Protein AF-A0A0H2UFQ6-F1 (afdb_monomer_lite)

Radius of gyration: 33.72 Å; chains: 1; bounding box: 81×81×85 Å

Structure (mmCIF, N/CA/C/O backbone):
data_AF-A0A0H2UFQ6-F1
#
_entry.id   AF-A0A0H2UFQ6-F1
#
loop_
_atom_site.group_PDB
_atom_site.id
_atom_site.type_symbol
_atom_site.label_atom_id
_atom_site.label_alt_id
_atom_site.label_comp_id
_atom_site.label_asym_id
_atom_site.label_entity_id
_atom_site.label_seq_id
_atom_site.pdbx_PDB_ins_code
_atom_site.Cartn_x
_atom_site.Cartn_y
_atom_site.Cartn_z
_atom_site.occupancy
_atom_site.B_iso_or_equiv
_atom_site.auth_seq_id
_atom_site.auth_comp_id
_atom_site.auth_asym_id
_atom_site.auth_atom_id
_atom_site.pdbx_PDB_model_num
ATOM 1 N N . MET A 1 1 ? 15.031 36.857 56.430 1.00 41.53 1 MET A N 1
ATOM 2 C CA . MET A 1 1 ? 13.621 36.968 56.856 1.00 41.53 1 MET A CA 1
ATOM 3 C C . MET A 1 1 ? 12.759 36.279 55.811 1.00 41.53 1 MET A C 1
ATOM 5 O O . MET A 1 1 ? 12.865 36.669 54.662 1.00 41.53 1 MET A O 1
ATOM 9 N N . SER A 1 2 ? 11.940 35.305 56.241 1.00 45.59 2 SER A N 1
ATOM 10 C CA . SER A 1 2 ? 10.745 34.762 55.556 1.00 45.59 2 SER A CA 1
ATOM 11 C C . SER A 1 2 ? 10.954 33.984 54.239 1.00 45.59 2 SER A C 1
ATOM 13 O O . SER A 1 2 ? 11.659 34.443 53.360 1.00 45.59 2 SER A O 1
ATOM 15 N N . SER A 1 3 ? 10.343 32.836 53.948 1.00 47.78 3 SER A N 1
ATOM 16 C CA . SER A 1 3 ? 9.594 31.828 54.705 1.00 47.78 3 SER A CA 1
ATOM 17 C C . SER A 1 3 ? 9.452 30.607 53.778 1.00 47.78 3 SER A C 1
ATOM 19 O O . SER A 1 3 ? 9.280 30.749 52.569 1.00 47.78 3 SER A O 1
ATOM 21 N N . ARG A 1 4 ? 9.549 29.405 54.354 1.00 48.16 4 ARG A N 1
ATOM 22 C CA . ARG A 1 4 ? 9.279 28.105 53.720 1.00 48.16 4 ARG A CA 1
ATOM 23 C C . ARG A 1 4 ? 7.785 27.975 53.413 1.00 48.16 4 ARG A C 1
ATOM 25 O O . ARG A 1 4 ? 6.975 28.173 54.313 1.00 48.16 4 ARG A O 1
ATOM 32 N N . ALA A 1 5 ? 7.431 27.484 52.228 1.00 51.81 5 ALA A N 1
ATOM 33 C CA . ALA A 1 5 ? 6.116 26.892 51.984 1.00 51.81 5 ALA A CA 1
ATOM 34 C C . ALA A 1 5 ? 6.284 25.383 51.765 1.00 51.81 5 ALA A C 1
ATOM 36 O O . ALA A 1 5 ? 6.818 24.927 50.758 1.00 51.81 5 ALA A O 1
ATOM 37 N N . SER A 1 6 ? 5.879 24.622 52.777 1.00 46.28 6 SER A N 1
ATOM 38 C CA . SER A 1 6 ? 5.757 23.168 52.767 1.00 46.28 6 SER A CA 1
ATOM 39 C C . SER A 1 6 ? 4.281 22.861 52.541 1.00 46.28 6 SER A C 1
ATOM 41 O O . SER A 1 6 ? 3.451 23.372 53.289 1.00 46.28 6 SER A O 1
ATOM 43 N N . PHE A 1 7 ? 3.940 22.049 51.542 1.00 43.84 7 PHE A N 1
ATOM 44 C CA . PHE A 1 7 ? 2.595 21.489 51.422 1.00 43.84 7 PHE A CA 1
ATOM 45 C C . PHE A 1 7 ? 2.701 19.980 51.249 1.00 43.84 7 PHE A C 1
ATOM 47 O O . PHE A 1 7 ? 3.356 19.465 50.343 1.00 43.84 7 PHE A O 1
ATOM 54 N N . ARG A 1 8 ? 2.098 19.277 52.202 1.00 47.09 8 ARG A N 1
ATOM 55 C CA . ARG A 1 8 ? 2.070 17.827 52.335 1.00 47.09 8 ARG A CA 1
ATOM 56 C C . ARG A 1 8 ? 0.608 17.384 52.308 1.00 47.09 8 ARG A C 1
ATOM 58 O O . ARG A 1 8 ? -0.228 18.034 52.920 1.00 47.09 8 ARG A O 1
ATOM 65 N N . LEU A 1 9 ? 0.426 16.190 51.742 1.00 42.59 9 LEU A N 1
ATOM 66 C CA . LEU A 1 9 ? -0.640 15.201 51.962 1.00 42.59 9 LEU A CA 1
ATOM 67 C C . LEU A 1 9 ? -1.924 15.316 51.132 1.00 42.59 9 LEU A C 1
ATOM 69 O O . LEU A 1 9 ? -2.591 16.339 51.093 1.00 42.59 9 LEU A O 1
ATOM 73 N N . GLY A 1 10 ? -2.289 14.170 50.539 1.00 36.38 10 GLY A N 1
ATOM 74 C CA . GLY A 1 10 ? -3.595 13.956 49.921 1.00 36.38 10 GLY A CA 1
ATOM 75 C C . GLY A 1 10 ? -3.711 12.738 48.993 1.00 36.38 10 GLY A C 1
ATOM 76 O O . GLY A 1 10 ? -4.176 12.882 47.873 1.00 36.38 10 GLY A O 1
ATOM 77 N N . ARG A 1 11 ? -3.306 11.533 49.420 1.00 51.25 11 ARG A N 1
ATOM 78 C CA . ARG A 1 11 ? -3.930 10.270 48.953 1.00 51.25 11 ARG A CA 1
ATOM 79 C C . ARG A 1 11 ? -4.801 9.795 50.120 1.00 51.25 11 ARG A C 1
ATOM 81 O O . ARG A 1 11 ? -4.293 9.869 51.240 1.00 51.25 11 ARG A O 1
ATOM 88 N N . PRO A 1 12 ? -6.052 9.327 49.927 1.00 51.06 12 PRO A N 1
ATOM 89 C CA . PRO A 1 12 ? -6.265 7.976 49.379 1.00 51.06 12 PRO A CA 1
ATOM 90 C C . PRO A 1 12 ? -7.616 7.759 48.652 1.00 51.06 12 PRO A C 1
ATOM 92 O O . PRO A 1 12 ? -8.530 8.560 48.781 1.00 51.06 12 PRO A O 1
ATOM 95 N N . ALA A 1 13 ? -7.769 6.628 47.949 1.00 49.91 13 ALA A N 1
ATOM 96 C CA . ALA A 1 13 ? -8.927 5.724 48.093 1.00 49.91 13 ALA A CA 1
ATOM 97 C C . ALA A 1 13 ? -8.868 4.575 47.070 1.00 49.91 13 ALA A C 1
ATOM 99 O O . ALA A 1 13 ? -9.213 4.728 45.902 1.00 49.91 13 ALA A O 1
ATOM 100 N N . LEU A 1 14 ? -8.475 3.393 47.552 1.00 45.34 14 LEU A N 1
ATOM 101 C CA . LEU A 1 14 ? -8.874 2.111 46.977 1.00 45.34 14 LEU A CA 1
ATOM 102 C C . LEU A 1 14 ? -10.371 1.872 47.245 1.00 45.34 14 LEU A C 1
ATOM 104 O O . LEU A 1 14 ? -10.787 1.912 48.401 1.00 45.34 14 LEU A O 1
ATOM 108 N N . ARG A 1 15 ? -11.143 1.502 46.219 1.00 52.62 15 ARG A N 1
ATOM 109 C CA . ARG A 1 15 ? -12.375 0.685 46.319 1.00 52.62 15 ARG A CA 1
ATOM 110 C C . ARG A 1 15 ? -12.420 -0.181 45.051 1.00 52.62 15 ARG A C 1
ATOM 112 O O . ARG A 1 15 ? -12.614 0.345 43.967 1.00 52.62 15 ARG A O 1
ATOM 119 N N . ARG A 1 16 ? -11.954 -1.433 45.058 1.00 47.53 16 ARG A N 1
ATOM 120 C CA . ARG A 1 16 ? -12.628 -2.659 45.533 1.00 47.53 16 ARG A CA 1
ATOM 121 C C . ARG A 1 16 ? -14.097 -2.728 45.082 1.00 47.53 16 ARG A C 1
ATOM 123 O O . ARG A 1 16 ? -15.000 -2.484 45.869 1.00 47.53 16 ARG A O 1
ATOM 130 N N . TRP A 1 17 ? -14.305 -3.073 43.811 1.00 36.47 17 TRP A N 1
ATOM 131 C CA . TRP A 1 17 ? -15.562 -3.634 43.312 1.00 36.47 17 TRP A CA 1
ATOM 132 C C . TRP A 1 17 ? -15.476 -5.159 43.437 1.00 36.47 17 TRP A C 1
ATOM 134 O O . TRP A 1 17 ? -14.897 -5.833 42.590 1.00 36.47 17 TRP A O 1
ATOM 144 N N . GLN A 1 18 ? -15.995 -5.694 44.541 1.00 44.09 18 GLN A N 1
ATOM 145 C CA . GLN A 1 18 ? -16.313 -7.112 44.686 1.00 44.09 18 GLN A CA 1
ATOM 146 C C . GLN A 1 18 ? -17.829 -7.245 44.840 1.00 44.09 18 GLN A C 1
ATOM 148 O O . GLN A 1 18 ? -18.408 -6.675 45.755 1.00 44.09 18 GLN A O 1
ATOM 153 N N . GLN A 1 19 ? -18.407 -8.005 43.908 1.00 42.78 19 GLN A N 1
ATOM 154 C CA . GLN A 1 19 ? -19.409 -9.051 44.122 1.00 42.78 19 GLN A CA 1
ATOM 155 C C . GLN A 1 19 ? -20.631 -8.720 44.992 1.00 42.78 19 GLN A C 1
ATOM 157 O O . GLN A 1 19 ? -20.564 -8.741 46.214 1.00 42.78 19 GLN A O 1
ATOM 162 N N . ALA A 1 20 ? -21.790 -8.627 44.341 1.00 39.34 20 ALA A N 1
ATOM 163 C CA . ALA A 1 20 ? -23.047 -9.126 44.889 1.00 39.34 20 ALA A C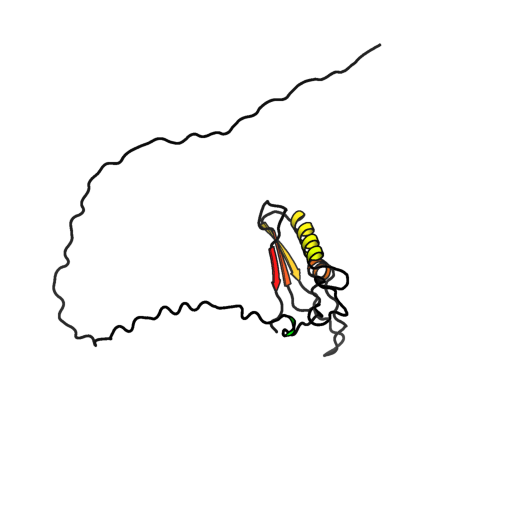A 1
ATOM 164 C C . ALA A 1 20 ? -24.028 -9.363 43.735 1.00 39.34 20 ALA A C 1
ATOM 166 O O . ALA A 1 20 ? -24.367 -8.421 43.027 1.00 39.34 20 ALA A O 1
ATOM 167 N N . ASN A 1 21 ? -24.403 -10.625 43.507 1.00 43.28 21 ASN A N 1
ATOM 168 C CA . ASN A 1 21 ? -25.780 -11.067 43.250 1.00 43.28 21 ASN A CA 1
ATOM 169 C C . ASN A 1 21 ? -25.784 -12.586 43.032 1.00 43.28 21 ASN A C 1
ATOM 171 O O . ASN A 1 21 ? -25.785 -13.091 41.913 1.00 43.28 21 ASN A O 1
ATOM 175 N N . ALA A 1 22 ? -25.775 -13.303 44.153 1.00 39.47 22 ALA A N 1
ATOM 176 C CA . ALA A 1 22 ? -26.203 -14.687 44.261 1.00 39.47 22 ALA A CA 1
ATOM 177 C C . ALA A 1 22 ? -27.311 -14.718 45.319 1.00 39.47 22 ALA A C 1
ATOM 179 O O . ALA A 1 22 ? -27.036 -14.377 46.466 1.00 39.47 22 ALA A O 1
ATOM 180 N N . ALA A 1 23 ? -28.536 -15.057 44.912 1.00 38.62 23 ALA A N 1
ATOM 181 C CA . ALA A 1 23 ? -29.613 -15.623 45.736 1.00 38.62 23 ALA A CA 1
ATOM 182 C C . ALA A 1 23 ? -30.913 -15.662 44.902 1.00 38.62 23 ALA A C 1
ATOM 184 O O . ALA A 1 23 ? -31.414 -14.626 44.483 1.00 38.62 23 ALA A O 1
ATOM 185 N N . THR A 1 24 ? -31.331 -16.847 44.452 1.00 46.22 24 THR A N 1
ATOM 186 C CA . THR A 1 24 ? -32.451 -17.636 45.015 1.00 46.22 24 THR A CA 1
ATOM 187 C C . THR A 1 24 ? -33.812 -17.188 44.474 1.00 46.22 24 THR A C 1
ATOM 189 O O . THR A 1 24 ? -34.299 -16.119 44.817 1.00 46.22 24 THR A O 1
ATOM 192 N N . ASN A 1 25 ? -34.474 -18.031 43.676 1.00 45.84 25 ASN A N 1
ATOM 193 C CA . ASN A 1 25 ? -35.699 -18.685 44.142 1.00 45.84 25 ASN A CA 1
ATOM 194 C C . ASN A 1 25 ? -36.286 -19.680 43.134 1.00 45.84 25 ASN A C 1
ATOM 196 O O . ASN A 1 25 ? -36.256 -19.522 41.919 1.00 45.84 25 ASN A O 1
ATOM 200 N N . SER A 1 26 ? -36.785 -20.736 43.756 1.00 48.03 26 SER A N 1
ATOM 201 C CA . SER A 1 26 ? -37.419 -21.958 43.295 1.00 48.03 26 SER A CA 1
ATOM 202 C C . SER A 1 26 ? -38.734 -21.783 42.523 1.00 48.03 26 SER A C 1
ATOM 204 O O . SER A 1 26 ? -39.486 -20.837 42.734 1.00 48.03 26 SER A O 1
ATOM 206 N N . LEU A 1 27 ? -39.003 -22.806 41.705 1.00 48.31 27 LEU A N 1
ATOM 207 C CA . LEU A 1 27 ? -40.205 -23.135 40.924 1.00 48.31 27 LEU A CA 1
ATOM 208 C C . LEU A 1 27 ? -41.547 -22.993 41.671 1.00 48.31 27 LEU A C 1
ATOM 210 O O . LEU A 1 27 ? -41.604 -23.151 42.892 1.00 48.31 27 LEU A O 1
ATOM 214 N N . PRO A 1 28 ? -42.655 -22.957 40.905 1.00 56.34 28 PRO A N 1
ATOM 215 C CA . PRO A 1 28 ? -43.643 -24.017 41.094 1.00 56.34 28 PRO A CA 1
ATOM 216 C C . PRO A 1 28 ? -44.083 -24.722 39.800 1.00 56.34 28 PRO A C 1
ATOM 218 O O . PRO A 1 28 ? -43.889 -24.280 38.672 1.00 56.34 28 PRO A O 1
ATOM 221 N N . VAL A 1 29 ? -44.659 -25.893 40.043 1.00 53.00 29 VAL A N 1
ATOM 222 C CA . VAL A 1 29 ? -45.056 -26.971 39.140 1.00 53.00 29 VAL A CA 1
ATOM 223 C C . VAL A 1 29 ? -46.503 -26.799 38.639 1.00 53.00 29 VAL A C 1
ATOM 225 O O . VAL A 1 29 ? -47.346 -26.277 39.359 1.00 53.00 29 VAL A O 1
ATOM 228 N N . ARG A 1 30 ? -46.776 -27.419 37.475 1.00 42.53 30 ARG A N 1
ATOM 229 C CA . ARG A 1 30 ? -48.063 -27.906 36.909 1.00 42.53 30 ARG A CA 1
ATOM 230 C C . ARG A 1 30 ? -48.928 -26.955 36.065 1.00 42.53 30 ARG A C 1
ATOM 232 O O . ARG A 1 30 ? -49.642 -26.103 36.566 1.00 42.53 30 ARG A O 1
ATOM 239 N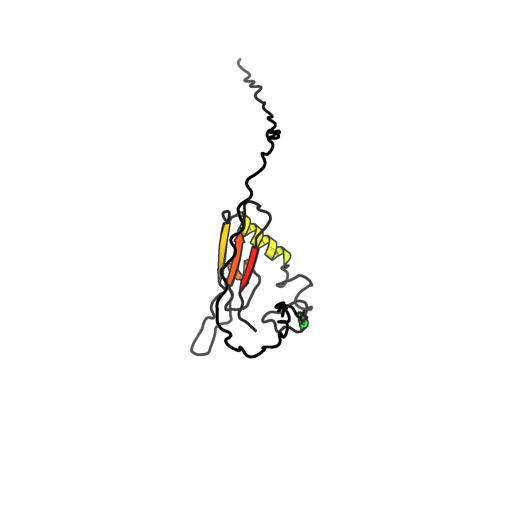 N . GLY A 1 31 ? -49.034 -27.330 34.789 1.00 43.00 31 GLY A N 1
ATOM 240 C CA . GLY A 1 31 ? -50.173 -27.065 33.909 1.00 43.00 31 GLY A CA 1
ATOM 241 C C . GLY A 1 31 ? -50.073 -27.943 32.659 1.00 43.00 31 GLY A C 1
ATOM 242 O O . GLY A 1 31 ? -49.372 -27.602 31.716 1.00 43.00 31 GLY A O 1
ATOM 243 N N . ARG A 1 32 ? -50.692 -29.129 32.692 1.00 50.19 32 ARG A N 1
ATOM 244 C CA . ARG A 1 32 ? -50.691 -30.129 31.611 1.00 50.19 32 ARG A CA 1
ATOM 245 C C . ARG A 1 32 ? -51.742 -29.709 30.572 1.00 50.19 32 ARG A C 1
ATOM 247 O O . ARG A 1 32 ? -52.927 -29.734 30.887 1.00 50.19 32 ARG A O 1
ATOM 254 N N . LEU A 1 33 ? -51.319 -29.302 29.374 1.00 55.12 33 LEU A N 1
ATOM 255 C CA . LEU A 1 33 ? -52.227 -28.958 28.271 1.00 55.12 33 LEU A CA 1
ATOM 256 C C . LEU A 1 33 ? -52.841 -30.229 27.645 1.00 55.12 33 LEU A C 1
ATOM 258 O O . LEU A 1 33 ? -52.140 -31.238 27.522 1.00 55.12 33 LEU A O 1
ATOM 262 N N . PRO A 1 34 ? -54.134 -30.209 27.272 1.00 52.34 34 PRO A N 1
ATOM 263 C CA . PRO A 1 34 ? -54.828 -31.365 26.713 1.00 52.34 34 PRO A CA 1
ATOM 264 C C . PRO A 1 34 ? -54.426 -31.636 25.256 1.00 52.34 34 PRO A C 1
ATOM 266 O O . PRO A 1 34 ? -54.241 -30.721 24.456 1.00 52.34 34 PRO A O 1
ATOM 269 N N . GLN A 1 35 ? -54.314 -32.924 24.924 1.00 54.56 35 GLN A N 1
ATOM 270 C CA . GLN A 1 35 ? -54.097 -33.428 23.570 1.00 54.56 35 GLN A CA 1
ATOM 271 C C . GLN A 1 35 ? -55.322 -33.145 22.691 1.00 54.56 35 GLN A C 1
ATOM 273 O O . GLN A 1 35 ? -56.421 -33.605 22.995 1.00 54.56 35 GLN A O 1
ATOM 278 N N . ALA A 1 36 ? -55.118 -32.444 21.577 1.00 51.78 36 ALA A N 1
ATOM 279 C CA . ALA A 1 36 ? -56.075 -32.380 20.481 1.00 51.78 36 ALA A CA 1
ATOM 280 C C . ALA A 1 36 ? -55.750 -33.493 19.471 1.00 51.78 36 ALA A C 1
ATOM 282 O O . ALA A 1 36 ? -54.645 -33.541 18.931 1.00 51.78 36 ALA A O 1
ATOM 283 N N . GLN A 1 37 ? -56.703 -34.396 19.234 1.00 62.22 37 GLN A N 1
ATOM 284 C CA . GLN A 1 37 ? -56.651 -35.363 18.134 1.00 62.22 37 GLN A CA 1
ATOM 285 C C . GLN A 1 37 ? -57.255 -34.733 16.867 1.00 62.22 37 GLN A C 1
ATOM 287 O O . GLN A 1 37 ? -58.293 -34.076 16.971 1.00 62.22 37 GLN A O 1
ATOM 292 N N . PRO A 1 38 ? -56.667 -34.925 15.672 1.00 68.94 38 PRO A N 1
ATOM 293 C CA . PRO A 1 38 ? -57.292 -34.499 14.425 1.00 68.94 38 PRO A CA 1
ATOM 294 C C . PRO A 1 38 ? -58.343 -35.523 13.948 1.00 68.94 38 PRO A C 1
ATOM 296 O O . PRO A 1 38 ? -58.128 -36.729 14.094 1.00 68.94 38 PRO A O 1
ATOM 299 N N . PRO A 1 39 ? -59.463 -35.084 13.344 1.00 58.81 39 PRO A N 1
ATOM 300 C CA . PRO A 1 39 ? -60.442 -35.997 12.772 1.00 58.81 39 PRO A CA 1
ATOM 301 C C . PRO A 1 39 ? -59.904 -36.682 11.511 1.00 58.81 39 PRO A C 1
ATOM 303 O O . PRO A 1 39 ? -59.334 -36.055 10.616 1.00 58.81 39 PRO A O 1
ATOM 306 N N . SER A 1 40 ? -60.152 -37.989 11.434 1.00 55.69 40 SER A N 1
ATOM 307 C CA . SER A 1 40 ? -60.104 -38.761 10.199 1.00 55.69 40 SER A CA 1
ATOM 308 C C . SER A 1 40 ? -61.095 -38.180 9.193 1.00 55.69 40 SER A C 1
ATOM 310 O O . SER A 1 40 ? -62.244 -37.945 9.564 1.00 55.69 40 SER A O 1
ATOM 312 N N . THR A 1 41 ? -60.674 -37.980 7.944 1.00 51.84 41 THR A N 1
ATOM 313 C CA . THR A 1 41 ? -61.305 -38.481 6.702 1.00 51.84 41 THR A CA 1
ATOM 314 C C . THR A 1 41 ? -60.710 -37.703 5.526 1.00 51.84 41 THR A C 1
ATOM 316 O O . THR A 1 41 ? -61.092 -36.564 5.282 1.00 51.84 41 THR A O 1
ATOM 319 N N . TYR A 1 42 ? -59.805 -38.321 4.764 1.00 57.22 42 TYR A N 1
ATOM 320 C CA . TYR A 1 42 ? -59.495 -37.892 3.398 1.00 57.22 42 TYR A CA 1
ATOM 321 C C . TYR A 1 42 ? -59.397 -39.134 2.504 1.00 57.22 42 TYR A C 1
ATOM 323 O O . TYR A 1 42 ? -58.774 -40.118 2.912 1.00 57.22 42 TYR A O 1
ATOM 331 N N . PRO A 1 43 ? -60.019 -39.131 1.313 1.00 54.25 43 PRO A N 1
ATOM 332 C CA . PRO A 1 43 ? -59.950 -40.253 0.391 1.00 54.25 43 PRO A CA 1
ATOM 333 C C . PRO A 1 43 ? -58.549 -40.382 -0.217 1.00 54.25 43 PRO A C 1
ATOM 335 O O . PRO A 1 43 ? -57.880 -39.395 -0.528 1.00 54.25 43 PRO A O 1
ATOM 338 N N . ALA A 1 44 ? -58.128 -41.633 -0.387 1.00 57.16 44 ALA A N 1
ATOM 339 C CA . ALA A 1 44 ? -56.846 -42.028 -0.943 1.00 57.16 44 ALA A CA 1
ATOM 340 C C . ALA A 1 44 ? -56.656 -41.484 -2.367 1.00 57.16 44 ALA A C 1
ATOM 342 O O . ALA A 1 44 ? -57.338 -41.893 -3.306 1.00 57.16 44 ALA A O 1
ATOM 343 N N . ARG A 1 45 ? -55.673 -40.595 -2.535 1.00 44.50 45 ARG A N 1
ATOM 344 C CA . ARG A 1 45 ? -55.095 -40.266 -3.838 1.00 44.50 45 ARG A CA 1
ATOM 345 C C . ARG A 1 45 ? -53.739 -40.958 -3.907 1.00 44.50 45 ARG A C 1
ATOM 347 O O . ARG A 1 45 ? -52.835 -40.620 -3.151 1.00 44.50 45 ARG A O 1
ATOM 354 N N . LEU A 1 46 ? -53.636 -41.967 -4.769 1.00 59.50 46 LEU A N 1
ATOM 355 C CA . LEU A 1 46 ? -52.395 -42.689 -5.043 1.00 59.50 46 LEU A CA 1
ATOM 356 C C . LEU A 1 46 ? -51.329 -41.691 -5.522 1.00 59.50 46 LEU A C 1
ATOM 358 O O . LEU A 1 46 ? -51.448 -41.132 -6.612 1.00 59.50 46 LEU A O 1
ATOM 362 N N . LEU A 1 47 ? -50.312 -41.457 -4.692 1.00 52.44 47 LEU A N 1
ATOM 363 C CA . LEU A 1 47 ? -49.075 -40.796 -5.094 1.00 52.44 47 LEU A CA 1
ATOM 364 C C . LEU A 1 47 ? -48.063 -41.863 -5.544 1.00 52.44 47 LEU A C 1
ATOM 366 O O . LEU A 1 47 ? -48.022 -42.942 -4.946 1.00 52.44 47 LEU A O 1
ATOM 370 N N . PRO A 1 48 ? -47.239 -41.583 -6.569 1.00 50.31 48 PRO A N 1
ATOM 371 C CA . PRO A 1 48 ? -46.148 -42.468 -6.949 1.00 50.31 48 PRO A CA 1
ATOM 372 C C . PRO A 1 48 ? -45.159 -42.576 -5.787 1.00 50.31 48 PRO A C 1
ATOM 374 O O . PRO A 1 48 ? -44.813 -41.577 -5.156 1.00 50.31 48 PRO A O 1
ATOM 377 N N . GLN A 1 49 ? -44.704 -43.794 -5.506 1.00 46.66 49 GLN A N 1
ATOM 378 C CA . GLN A 1 49 ? -43.661 -44.049 -4.522 1.00 46.66 49 GLN A CA 1
ATOM 379 C C . GLN A 1 49 ? -42.342 -43.465 -5.038 1.00 46.66 49 GLN A C 1
ATOM 381 O O . GLN A 1 49 ? -41.627 -44.095 -5.814 1.00 46.66 49 GLN A O 1
ATOM 386 N N . CYS A 1 50 ? -42.018 -42.246 -4.613 1.00 39.09 50 CYS A N 1
ATOM 387 C CA . CYS A 1 50 ? -40.663 -41.730 -4.706 1.00 39.09 50 CYS A CA 1
ATOM 388 C C . CYS A 1 50 ? -39.838 -42.417 -3.616 1.00 39.09 50 CYS A C 1
ATOM 390 O O . CYS A 1 50 ? -39.974 -42.113 -2.431 1.00 39.09 50 CYS A O 1
ATOM 392 N N . THR A 1 51 ? -39.004 -43.372 -4.017 1.00 52.62 51 THR A N 1
ATOM 393 C CA . THR A 1 51 ? -37.968 -43.953 -3.164 1.00 52.62 51 THR A CA 1
ATOM 394 C C . THR A 1 51 ? -37.076 -42.835 -2.637 1.00 52.62 51 THR A C 1
ATOM 396 O O . THR A 1 51 ? -36.497 -42.078 -3.416 1.00 52.62 51 THR A O 1
ATOM 399 N N . SER A 1 52 ? -36.974 -42.721 -1.317 1.00 47.47 52 SER A N 1
ATOM 400 C CA . SER A 1 52 ? -36.095 -41.780 -0.633 1.00 47.47 52 SER A CA 1
ATOM 401 C C . SER A 1 52 ? -34.631 -42.122 -0.919 1.00 47.47 52 SER A C 1
ATOM 403 O O . SER A 1 52 ? -34.020 -42.912 -0.200 1.00 47.47 52 SER A O 1
ATOM 405 N N . SER A 1 53 ? -34.052 -41.526 -1.959 1.00 52.41 53 SER A N 1
ATOM 406 C CA . SER A 1 53 ? -32.605 -41.355 -2.023 1.00 52.41 53 SER A CA 1
ATOM 407 C C . SER A 1 53 ? -32.244 -40.260 -1.027 1.00 52.41 53 SER A C 1
ATOM 409 O O . SER A 1 53 ? -32.587 -39.093 -1.220 1.00 52.41 53 SER A O 1
ATOM 411 N N . THR A 1 54 ? -31.602 -40.656 0.066 1.00 61.62 54 THR A N 1
ATOM 412 C CA . THR A 1 54 ? -30.980 -39.773 1.051 1.00 61.62 54 THR A CA 1
ATOM 413 C C . THR A 1 54 ? -30.247 -38.640 0.324 1.00 61.62 54 THR A C 1
ATOM 415 O O . THR A 1 54 ? -29.375 -38.944 -0.495 1.00 61.62 54 THR A O 1
ATOM 418 N N . PRO A 1 55 ? -30.550 -37.352 0.571 1.00 47.72 55 PRO A N 1
ATOM 419 C CA . PRO A 1 55 ? -29.696 -36.295 0.068 1.00 47.72 55 PRO A CA 1
ATOM 420 C C . PRO A 1 55 ? -28.372 -36.441 0.809 1.00 47.72 55 PRO A C 1
ATOM 422 O O . PRO A 1 55 ? -28.285 -36.196 2.014 1.00 47.72 55 PRO A O 1
ATOM 425 N N . GLN A 1 56 ? -27.348 -36.924 0.103 1.00 54.88 56 GLN A N 1
ATOM 426 C CA . GLN A 1 56 ? -25.993 -36.828 0.605 1.00 54.88 56 GLN A CA 1
ATOM 427 C C . GLN A 1 56 ? -25.742 -35.352 0.877 1.00 54.88 56 GLN A C 1
ATOM 429 O O . GLN A 1 56 ? -25.897 -34.500 0.003 1.00 54.88 56 GLN A O 1
ATOM 434 N N . ASN A 1 57 ? -25.438 -35.071 2.137 1.00 49.41 57 ASN A N 1
ATOM 435 C CA . ASN A 1 57 ? -24.979 -33.791 2.619 1.00 49.41 57 ASN A CA 1
ATOM 436 C C . ASN A 1 57 ? -23.673 -33.484 1.879 1.00 49.41 57 ASN A C 1
ATOM 438 O O . ASN A 1 57 ? -22.592 -33.882 2.314 1.00 49.41 57 ASN A O 1
ATOM 442 N N . ILE A 1 58 ? -23.781 -32.847 0.711 1.00 55.69 58 ILE A N 1
ATOM 443 C CA . ILE A 1 58 ? -22.644 -32.244 0.034 1.00 55.69 58 ILE A CA 1
ATOM 444 C C . ILE A 1 58 ? -22.308 -31.028 0.888 1.00 55.69 58 ILE A C 1
ATOM 446 O O . ILE A 1 58 ? -22.731 -29.905 0.622 1.00 55.69 58 ILE A O 1
ATOM 450 N N . SER A 1 59 ? -21.557 -31.282 1.957 1.00 57.84 59 SER A N 1
ATOM 451 C CA . SER A 1 59 ? -2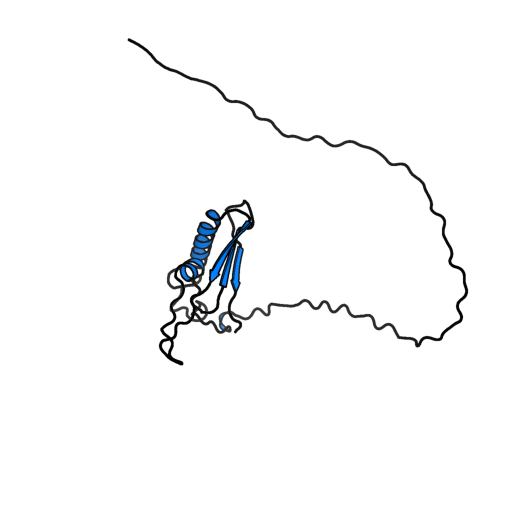0.645 -30.309 2.525 1.00 57.84 59 SER A CA 1
ATOM 452 C C . SER A 1 59 ? -19.692 -29.935 1.397 1.00 57.84 59 SER A C 1
ATOM 454 O O . SER A 1 59 ? -18.613 -30.504 1.230 1.00 57.84 59 SER A O 1
ATOM 456 N N . SER A 1 60 ? -20.123 -28.999 0.557 1.00 58.41 60 SER A N 1
ATOM 457 C CA . SER A 1 60 ? -19.238 -28.234 -0.295 1.00 58.41 60 SER A CA 1
ATOM 458 C C . SER A 1 60 ? -18.452 -27.329 0.642 1.00 58.41 60 SER A C 1
ATOM 460 O O . SER A 1 60 ? -18.723 -26.133 0.760 1.00 58.41 60 SER A O 1
ATOM 462 N N . SER A 1 61 ? -17.502 -27.936 1.355 1.00 59.03 61 SER A N 1
ATOM 463 C CA . SER A 1 61 ? -16.306 -27.253 1.804 1.00 59.03 61 SER A CA 1
ATOM 464 C C . SER A 1 61 ? -15.766 -26.564 0.562 1.00 59.03 61 SER A C 1
ATOM 466 O O . SER A 1 61 ? -15.243 -27.205 -0.352 1.00 59.03 61 SER A O 1
ATOM 468 N N . ARG A 1 62 ? -16.005 -25.256 0.465 1.00 51.09 62 ARG A N 1
ATOM 469 C CA . ARG A 1 62 ? -15.298 -24.409 -0.481 1.00 51.09 62 ARG A CA 1
ATOM 470 C C . ARG A 1 62 ? -13.841 -24.434 -0.035 1.00 51.09 62 ARG A C 1
ATOM 472 O O . ARG A 1 62 ? -13.419 -23.611 0.770 1.00 51.09 62 ARG A O 1
ATOM 479 N N . GLY A 1 63 ? -13.106 -25.437 -0.501 1.00 47.19 63 GLY A N 1
ATOM 480 C CA . GLY A 1 63 ? -11.676 -25.560 -0.294 1.00 47.19 63 GLY A CA 1
ATOM 481 C C . GLY A 1 63 ? -10.965 -24.496 -1.115 1.00 47.19 63 GLY A C 1
ATOM 482 O O . GLY A 1 63 ? -10.468 -24.779 -2.199 1.00 47.19 63 GLY A O 1
ATOM 483 N N . TYR A 1 64 ? -10.931 -23.261 -0.625 1.00 58.78 64 TYR A N 1
ATOM 484 C CA . TYR A 1 64 ? -9.958 -22.287 -1.099 1.00 58.78 64 TYR A CA 1
ATOM 485 C C . TYR A 1 64 ? -8.660 -22.542 -0.342 1.00 58.78 64 TYR A C 1
ATOM 487 O O . TYR A 1 64 ? -8.483 -22.008 0.746 1.00 58.78 64 TYR A O 1
ATOM 495 N N . ALA A 1 65 ? -7.820 -23.427 -0.876 1.00 52.62 65 ALA A N 1
ATOM 496 C CA . ALA A 1 65 ? -6.362 -23.428 -0.718 1.00 52.62 65 ALA A CA 1
ATOM 497 C C . ALA A 1 65 ? -5.815 -24.793 -1.146 1.00 52.62 65 ALA A C 1
ATOM 499 O O . ALA A 1 65 ? -5.477 -25.642 -0.323 1.00 52.62 65 ALA A O 1
ATOM 500 N N . THR A 1 66 ? -5.657 -25.008 -2.448 1.00 60.91 66 THR A N 1
ATOM 501 C CA . THR A 1 66 ? -4.459 -25.736 -2.865 1.00 60.91 66 THR A CA 1
ATOM 502 C C . THR A 1 66 ? -3.288 -24.826 -2.507 1.00 60.91 66 THR A C 1
ATOM 504 O O . THR A 1 66 ? -3.230 -23.698 -2.994 1.00 60.91 66 THR A O 1
ATOM 507 N N . ALA A 1 67 ? -2.419 -25.258 -1.594 1.00 63.12 67 ALA A N 1
ATOM 508 C CA . ALA A 1 67 ? -1.186 -24.547 -1.279 1.00 63.12 67 ALA A CA 1
ATOM 509 C C . ALA A 1 67 ? -0.285 -24.576 -2.524 1.00 63.12 67 ALA A C 1
ATOM 511 O O . ALA A 1 67 ? 0.492 -25.505 -2.712 1.00 63.12 67 ALA A O 1
ATOM 512 N N . VAL A 1 68 ? -0.463 -23.607 -3.421 1.00 64.88 68 VAL A N 1
ATOM 513 C CA . VAL A 1 68 ? 0.422 -23.411 -4.570 1.00 64.88 68 VAL A CA 1
ATOM 514 C C . VAL A 1 68 ? 1.699 -22.772 -4.042 1.00 64.88 68 VAL A C 1
ATOM 516 O O . VAL A 1 68 ? 1.634 -21.796 -3.288 1.00 64.88 68 VAL A O 1
ATOM 519 N N . SER A 1 69 ? 2.853 -23.336 -4.396 1.00 69.88 69 SER A N 1
ATOM 520 C CA . SER A 1 69 ? 4.141 -22.762 -4.009 1.00 69.88 69 SER A CA 1
ATOM 521 C C . SER A 1 69 ? 4.274 -21.357 -4.596 1.00 69.88 69 SER A C 1
ATOM 523 O O . SER A 1 69 ? 3.988 -21.153 -5.775 1.00 69.88 69 SER A O 1
ATOM 525 N N . ALA A 1 70 ? 4.751 -20.383 -3.814 1.00 68.56 70 ALA A N 1
ATOM 526 C CA . ALA A 1 70 ? 4.976 -19.022 -4.308 1.00 68.56 70 ALA A CA 1
ATOM 527 C C . ALA A 1 70 ? 5.900 -19.005 -5.542 1.00 68.56 70 ALA A C 1
ATOM 529 O O . ALA A 1 70 ? 5.692 -18.223 -6.460 1.00 68.56 70 ALA A O 1
ATOM 530 N N . SER A 1 71 ? 6.858 -19.930 -5.631 1.00 70.19 71 SER A N 1
ATOM 531 C CA . SER A 1 71 ? 7.739 -20.069 -6.799 1.00 70.19 71 SER A CA 1
ATOM 532 C C . SER A 1 71 ? 7.006 -20.363 -8.116 1.00 70.19 71 SER A C 1
ATOM 534 O O . SER A 1 71 ? 7.543 -20.083 -9.183 1.00 70.19 71 SER A O 1
ATOM 536 N N . GLU A 1 72 ? 5.809 -20.948 -8.055 1.00 76.75 72 GLU A N 1
ATOM 537 C CA . GLU A 1 72 ? 4.995 -21.321 -9.221 1.00 76.75 72 GLU A CA 1
ATOM 538 C C . GLU A 1 72 ? 3.981 -20.230 -9.597 1.00 76.75 72 GLU A C 1
ATOM 540 O O . GLU A 1 72 ? 3.370 -20.284 -10.665 1.00 76.75 72 GLU A O 1
ATOM 545 N N . LEU A 1 73 ? 3.795 -19.227 -8.734 1.00 74.81 73 LEU A N 1
ATOM 546 C CA . LEU A 1 73 ? 2.885 -18.118 -8.977 1.00 74.81 73 LEU A CA 1
ATOM 547 C C . LEU A 1 73 ? 3.578 -17.033 -9.804 1.00 74.81 73 LEU A C 1
ATOM 549 O O . LEU A 1 73 ? 4.677 -16.574 -9.497 1.00 74.81 73 LEU A O 1
ATOM 553 N N . GLN A 1 74 ? 2.896 -16.561 -10.846 1.00 74.44 74 GLN A N 1
ATOM 554 C CA . GLN A 1 74 ? 3.375 -15.429 -11.628 1.00 74.44 74 GLN A CA 1
ATOM 555 C C . GLN A 1 74 ? 3.188 -14.143 -10.815 1.00 74.44 74 GLN A C 1
ATOM 557 O O . GLN A 1 74 ? 2.068 -13.677 -10.619 1.00 74.44 74 GLN A O 1
ATOM 562 N N . PHE A 1 75 ? 4.265 -13.551 -10.303 1.00 75.44 75 PHE A N 1
ATOM 563 C CA . PHE A 1 75 ? 4.224 -12.251 -9.629 1.00 75.44 75 PHE A CA 1
ATOM 564 C C . PHE A 1 75 ? 4.613 -11.112 -10.573 1.00 75.44 75 PHE A C 1
ATOM 566 O O . PHE A 1 75 ? 5.505 -11.277 -11.398 1.00 75.44 75 PHE A O 1
ATOM 573 N N . GLY A 1 76 ? 3.936 -9.959 -10.475 1.00 78.88 76 GLY A N 1
ATOM 574 C CA . GLY A 1 76 ? 4.312 -8.755 -11.225 1.00 78.88 76 GLY A CA 1
ATOM 575 C C . GLY A 1 76 ? 5.490 -8.008 -10.592 1.00 78.88 76 GLY A C 1
ATOM 576 O O . GLY A 1 76 ? 6.000 -7.056 -11.174 1.00 78.88 76 GLY A O 1
ATOM 577 N N . GLN A 1 77 ? 5.953 -8.467 -9.427 1.00 86.62 77 GLN A N 1
ATOM 578 C CA . GLN A 1 77 ? 7.130 -7.980 -8.717 1.00 86.62 77 GLN A CA 1
ATOM 579 C C . GLN A 1 77 ? 8.037 -9.156 -8.318 1.00 86.62 77 GLN A C 1
ATOM 581 O O . GLN A 1 77 ? 7.527 -10.251 -8.060 1.00 86.62 77 GLN A O 1
ATOM 586 N N . PRO A 1 78 ? 9.367 -8.961 -8.258 1.00 88.12 78 PRO A N 1
ATOM 587 C CA . PRO A 1 78 ? 10.276 -9.989 -7.773 1.00 88.12 78 PRO A CA 1
ATOM 588 C C . PRO A 1 78 ? 9.974 -10.291 -6.304 1.00 88.12 78 PRO A C 1
ATOM 590 O O . PRO A 1 78 ? 9.819 -9.383 -5.492 1.00 88.12 78 PRO A O 1
ATOM 593 N N . VAL A 1 79 ? 9.917 -11.575 -5.972 1.00 86.25 79 VAL A N 1
ATOM 594 C CA . VAL A 1 79 ? 9.844 -12.077 -4.593 1.00 86.25 79 VAL A CA 1
ATOM 595 C C . VAL A 1 79 ? 11.087 -12.913 -4.305 1.00 86.25 79 VAL A C 1
ATOM 597 O O . VAL A 1 79 ? 11.693 -13.436 -5.246 1.00 86.25 79 VAL A O 1
ATOM 600 N N . HIS A 1 80 ? 11.491 -13.039 -3.042 1.00 88.00 80 HIS A N 1
ATOM 601 C CA . HIS A 1 80 ? 12.740 -13.721 -2.678 1.00 88.00 80 HIS A CA 1
ATOM 602 C C . HIS A 1 80 ? 12.811 -15.174 -3.186 1.00 88.00 80 HIS A C 1
ATOM 604 O O . HIS A 1 80 ? 13.885 -15.639 -3.560 1.00 88.00 80 HIS A O 1
ATOM 610 N N . GLU A 1 81 ? 11.673 -15.865 -3.300 1.00 88.31 81 GLU A N 1
ATOM 611 C CA . GLU A 1 81 ? 11.571 -17.227 -3.839 1.00 88.31 81 GLU A CA 1
ATOM 612 C C . GLU A 1 81 ? 11.936 -17.300 -5.327 1.00 88.31 81 GLU A C 1
ATOM 614 O O . GLU A 1 81 ? 12.461 -18.303 -5.800 1.00 88.31 81 GLU A O 1
ATOM 619 N N . THR A 1 82 ? 11.655 -16.230 -6.073 1.00 87.69 82 THR A N 1
ATOM 620 C CA . THR A 1 82 ? 11.903 -16.151 -7.522 1.00 87.69 82 THR A CA 1
ATOM 621 C C . THR A 1 82 ? 13.242 -15.484 -7.845 1.00 87.69 82 THR A C 1
ATOM 623 O O . THR A 1 82 ? 13.881 -15.838 -8.832 1.00 87.69 82 THR A O 1
ATOM 626 N N . HIS A 1 83 ? 13.682 -14.524 -7.022 1.00 87.75 83 HIS A N 1
ATOM 627 C CA . HIS A 1 83 ? 14.861 -13.688 -7.270 1.00 87.75 83 HIS A CA 1
ATOM 628 C C . HIS A 1 83 ? 15.719 -13.496 -6.002 1.00 87.75 83 HIS A C 1
ATOM 630 O O . HIS A 1 83 ? 15.872 -12.366 -5.522 1.00 87.75 83 HIS A O 1
ATOM 636 N N . PRO A 1 84 ? 16.355 -14.563 -5.484 1.00 88.62 84 PRO A N 1
ATOM 637 C CA . PRO A 1 84 ? 17.146 -14.502 -4.248 1.00 88.62 84 PRO A CA 1
ATOM 638 C C . PRO A 1 84 ? 18.404 -13.625 -4.359 1.00 88.62 84 PRO A C 1
ATOM 640 O O . PRO A 1 84 ? 18.970 -13.216 -3.358 1.00 88.62 84 PRO A O 1
ATOM 643 N N . HIS A 1 85 ? 18.858 -13.303 -5.574 1.00 89.62 85 HIS A N 1
ATOM 644 C CA . HIS A 1 85 ? 20.002 -12.407 -5.790 1.00 89.62 85 HIS A CA 1
ATOM 645 C C . HIS A 1 85 ? 19.642 -10.913 -5.668 1.00 89.62 85 HIS A C 1
ATOM 647 O O . HIS A 1 85 ? 20.533 -10.063 -5.684 1.00 89.62 85 HIS A O 1
ATOM 653 N N . ILE A 1 86 ? 18.348 -10.573 -5.604 1.00 90.75 86 ILE A N 1
ATOM 654 C CA . ILE A 1 86 ? 17.855 -9.187 -5.516 1.00 90.75 86 ILE A CA 1
ATOM 655 C C . ILE A 1 86 ? 17.325 -8.877 -4.114 1.00 90.75 86 ILE A C 1
ATOM 657 O O . ILE A 1 86 ? 17.491 -7.737 -3.662 1.00 90.75 86 ILE A O 1
ATOM 661 N N . LEU A 1 87 ? 16.683 -9.865 -3.480 1.00 92.00 87 LEU A N 1
ATOM 662 C CA . LEU A 1 87 ? 15.973 -9.764 -2.206 1.00 92.00 87 LEU A CA 1
ATOM 663 C C . LEU A 1 87 ? 16.437 -10.854 -1.240 1.00 92.00 87 LEU A C 1
ATOM 665 O O . LEU A 1 87 ? 16.485 -12.028 -1.610 1.00 92.00 87 LEU A O 1
ATOM 669 N N . GLU A 1 88 ? 16.693 -10.458 0.003 1.00 90.81 88 GLU A N 1
ATOM 670 C CA . GLU A 1 88 ? 16.963 -11.388 1.098 1.00 90.81 88 GLU A CA 1
ATOM 671 C C . GLU A 1 88 ? 15.662 -12.020 1.626 1.00 90.81 88 GLU A C 1
ATOM 673 O O . GLU A 1 88 ? 14.554 -11.511 1.419 1.00 90.81 88 GLU A O 1
ATOM 678 N N . ALA A 1 89 ? 15.775 -13.139 2.343 1.00 89.06 89 ALA A N 1
ATOM 679 C CA . ALA A 1 89 ? 14.614 -13.805 2.930 1.00 89.06 89 ALA A CA 1
ATOM 680 C C . ALA A 1 89 ? 13.884 -12.884 3.931 1.00 89.06 89 ALA A C 1
ATOM 682 O O . ALA A 1 89 ? 14.477 -12.368 4.877 1.00 89.06 89 ALA A O 1
ATOM 683 N N . GLY A 1 90 ? 12.575 -12.697 3.735 1.00 90.25 90 GLY A N 1
ATOM 684 C CA . GLY A 1 90 ? 11.740 -11.817 4.564 1.00 90.25 90 GLY A CA 1
ATOM 685 C C . GLY A 1 90 ? 11.703 -10.345 4.124 1.00 90.25 90 GLY A C 1
ATOM 686 O O . GLY A 1 90 ? 10.942 -9.555 4.701 1.00 90.25 90 GLY A O 1
ATOM 687 N N . GLU A 1 91 ? 12.463 -9.968 3.094 1.00 93.00 91 GLU A N 1
ATOM 688 C CA . GLU A 1 91 ? 12.329 -8.670 2.431 1.00 93.00 91 GLU A CA 1
ATOM 689 C C . GLU A 1 91 ? 11.175 -8.672 1.424 1.00 93.00 91 GLU A C 1
ATOM 691 O O . GLU A 1 91 ? 10.992 -9.619 0.660 1.00 93.00 91 GLU A O 1
ATOM 696 N N . LEU A 1 92 ? 10.396 -7.586 1.416 1.00 91.44 92 LEU A N 1
ATOM 697 C CA . LEU A 1 92 ? 9.379 -7.352 0.379 1.00 91.44 92 LEU A CA 1
ATOM 698 C C . LEU A 1 92 ? 9.929 -6.476 -0.743 1.00 91.44 92 LEU A C 1
ATOM 700 O O . LEU A 1 92 ? 9.651 -6.693 -1.917 1.00 91.44 92 LEU A O 1
ATOM 704 N N . THR A 1 93 ? 10.728 -5.485 -0.370 1.00 93.31 93 THR A N 1
ATOM 705 C CA . THR A 1 93 ? 11.456 -4.619 -1.295 1.00 93.31 93 THR A CA 1
ATOM 706 C C . THR A 1 93 ? 12.888 -4.519 -0.805 1.00 93.31 93 THR A C 1
ATOM 708 O O . THR A 1 93 ? 13.124 -4.677 0.389 1.00 93.31 93 THR A O 1
ATOM 711 N N . ARG A 1 94 ? 13.835 -4.219 -1.697 1.00 92.81 94 ARG A N 1
ATOM 712 C CA . ARG A 1 94 ? 15.268 -4.224 -1.365 1.00 92.81 94 ARG A CA 1
ATOM 713 C C . ARG A 1 94 ? 15.557 -3.402 -0.103 1.00 92.81 94 ARG A C 1
ATOM 715 O O . ARG A 1 94 ? 15.315 -2.193 -0.099 1.00 92.81 94 ARG A O 1
ATOM 722 N N . GLY A 1 95 ? 16.072 -4.055 0.938 1.00 93.50 95 GLY A N 1
ATOM 723 C CA . GLY A 1 95 ? 16.433 -3.419 2.208 1.00 93.50 95 GLY A CA 1
ATOM 724 C C . GLY A 1 95 ? 15.263 -3.051 3.130 1.00 93.50 95 GLY A C 1
ATOM 725 O O . GLY A 1 95 ? 15.490 -2.358 4.119 1.00 93.50 95 GLY A O 1
ATOM 726 N N . ILE A 1 96 ? 14.025 -3.460 2.825 1.00 95.94 96 ILE A N 1
ATOM 727 C CA . ILE A 1 96 ? 12.842 -3.217 3.668 1.00 95.94 96 ILE A CA 1
ATOM 728 C C . ILE A 1 96 ? 12.104 -4.540 3.899 1.00 95.94 96 ILE A C 1
ATOM 730 O O . ILE A 1 96 ? 11.588 -5.182 2.975 1.00 95.94 96 ILE A O 1
ATOM 734 N N . THR A 1 97 ? 12.010 -4.922 5.170 1.00 96.69 97 THR A N 1
ATOM 735 C CA . THR A 1 97 ? 11.387 -6.180 5.598 1.00 96.69 97 THR A CA 1
ATOM 736 C C . THR A 1 97 ? 9.861 -6.093 5.640 1.00 96.69 97 THR A C 1
ATOM 738 O O . THR A 1 97 ? 9.282 -5.019 5.829 1.00 96.69 97 THR A O 1
ATOM 741 N N . ALA A 1 98 ? 9.182 -7.241 5.538 1.00 94.19 98 ALA A N 1
ATOM 742 C CA . ALA A 1 98 ? 7.730 -7.317 5.748 1.00 94.19 98 ALA A CA 1
ATOM 743 C C . ALA A 1 98 ? 7.307 -6.779 7.131 1.00 94.19 98 ALA A C 1
ATOM 745 O O . 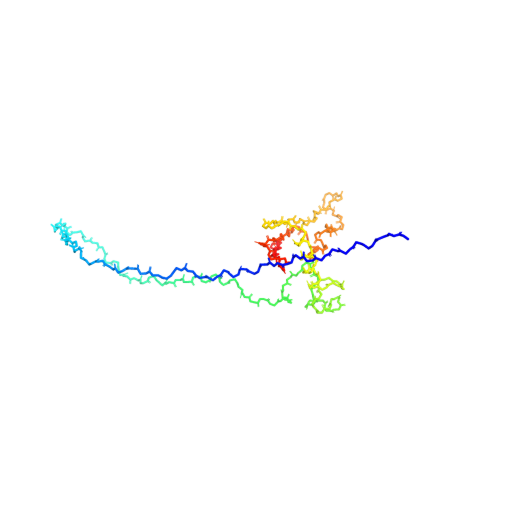ALA A 1 98 ? 6.256 -6.145 7.272 1.00 94.19 98 ALA A O 1
ATOM 746 N N . GLN A 1 99 ? 8.162 -6.992 8.136 1.00 95.88 99 GLN A N 1
ATOM 747 C CA . GLN A 1 99 ? 7.975 -6.507 9.499 1.00 95.88 99 GLN A CA 1
ATOM 748 C C . GLN A 1 99 ? 7.989 -4.976 9.568 1.00 95.88 99 GLN A C 1
ATOM 750 O O . GLN A 1 99 ? 7.137 -4.380 10.225 1.00 95.88 99 GLN A O 1
ATOM 755 N N . GLU A 1 100 ? 8.894 -4.314 8.848 1.00 97.38 100 GLU A N 1
ATOM 756 C CA . GLU A 1 100 ? 8.939 -2.852 8.830 1.00 97.38 100 GLU A CA 1
ATOM 757 C C . GLU A 1 100 ? 7.647 -2.255 8.252 1.00 97.38 100 GLU A C 1
ATOM 759 O O . GLU A 1 100 ? 7.090 -1.300 8.799 1.00 97.38 100 GLU A O 1
ATOM 764 N N . TYR A 1 101 ? 7.107 -2.847 7.186 1.00 97.56 101 TYR A N 1
ATOM 765 C CA . TYR A 1 101 ? 5.814 -2.431 6.640 1.00 97.56 101 TYR A CA 1
ATOM 766 C C . TYR A 1 101 ? 4.665 -2.618 7.638 1.00 97.56 101 TYR A C 1
ATOM 768 O O . TYR A 1 101 ? 3.785 -1.756 7.731 1.00 97.56 101 TYR A O 1
ATOM 776 N N . TYR A 1 102 ? 4.679 -3.705 8.413 1.00 96.81 102 TYR A N 1
ATOM 777 C CA . TYR A 1 102 ? 3.730 -3.897 9.508 1.00 96.81 102 TYR A CA 1
ATOM 778 C C . TYR A 1 102 ? 3.838 -2.767 10.544 1.00 96.81 102 TYR A C 1
ATOM 780 O O . TYR A 1 102 ? 2.825 -2.163 10.897 1.00 96.81 102 TYR A O 1
ATOM 788 N N . GLU A 1 103 ? 5.051 -2.410 10.968 1.00 96.94 103 GLU A N 1
ATOM 789 C CA . GLU A 1 103 ? 5.277 -1.326 11.929 1.00 96.94 103 GLU A CA 1
ATOM 790 C C . GLU A 1 103 ? 4.845 0.046 11.400 1.00 96.94 103 GLU A C 1
ATOM 792 O O . GLU A 1 103 ? 4.294 0.855 12.151 1.00 96.94 103 GLU A O 1
ATOM 797 N N . ARG A 1 104 ? 5.063 0.324 10.110 1.00 97.69 104 ARG A N 1
ATOM 798 C CA . ARG A 1 104 ? 4.595 1.560 9.462 1.00 97.69 104 ARG A CA 1
ATOM 799 C C . ARG A 1 104 ? 3.069 1.663 9.498 1.00 97.69 104 ARG A C 1
ATOM 801 O O . ARG A 1 104 ? 2.541 2.710 9.877 1.00 97.69 104 ARG A O 1
ATOM 808 N N . ARG A 1 105 ? 2.356 0.576 9.177 1.00 97.19 105 ARG A N 1
ATOM 809 C CA . ARG A 1 105 ? 0.884 0.527 9.265 1.00 97.19 105 ARG A CA 1
ATOM 810 C C . ARG A 1 105 ? 0.389 0.629 10.706 1.00 97.19 105 ARG A C 1
ATOM 812 O O . ARG A 1 105 ? -0.573 1.349 10.955 1.00 97.19 105 ARG A O 1
ATOM 819 N N . LEU A 1 106 ? 1.095 0.020 11.655 1.00 96.31 106 LEU A N 1
ATOM 820 C CA . LEU A 1 106 ? 0.776 0.128 13.078 1.00 96.31 106 LEU A CA 1
ATOM 821 C C . LEU A 1 106 ? 0.923 1.571 13.585 1.00 96.31 106 LEU A C 1
ATOM 823 O O . LEU A 1 106 ? 0.072 2.063 14.325 1.00 96.31 106 LEU A O 1
ATOM 827 N N . LYS A 1 107 ? 1.978 2.283 13.165 1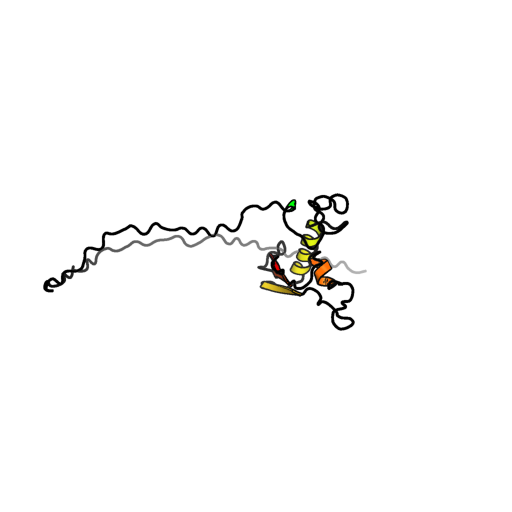.00 96.56 107 LYS A N 1
ATOM 828 C CA . LYS A 1 107 ? 2.163 3.711 13.476 1.00 96.56 107 LYS A CA 1
ATOM 829 C C . LYS A 1 107 ? 1.015 4.557 12.927 1.00 96.56 107 LYS A C 1
ATOM 831 O O . LYS A 1 107 ? 0.518 5.411 13.653 1.00 96.56 107 LYS A O 1
ATOM 836 N N . LEU A 1 108 ? 0.571 4.296 11.696 1.00 96.12 108 LEU A N 1
ATOM 837 C CA . LEU A 1 108 ? -0.597 4.966 11.120 1.00 96.12 108 LEU A CA 1
ATOM 838 C C . LEU A 1 108 ? -1.871 4.658 11.920 1.00 96.12 108 LEU A C 1
ATOM 840 O O . LEU A 1 108 ? -2.579 5.582 12.314 1.00 96.12 108 LEU A O 1
ATOM 844 N N . ALA A 1 109 ? -2.129 3.385 12.223 1.00 95.69 109 ALA A N 1
ATOM 845 C CA . ALA A 1 109 ? -3.308 2.965 12.975 1.00 95.69 109 ALA A CA 1
ATOM 846 C C . ALA A 1 109 ? -3.383 3.632 14.358 1.00 95.69 109 A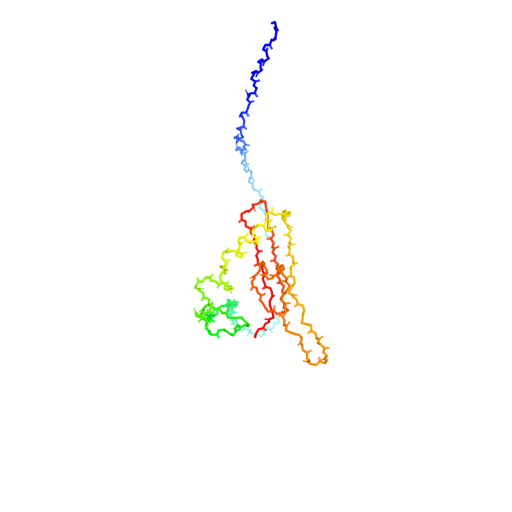LA A C 1
ATOM 848 O O . ALA A 1 109 ? -4.451 4.073 14.767 1.00 95.69 109 ALA A O 1
ATOM 849 N N . ARG A 1 110 ? -2.252 3.814 15.052 1.00 94.19 110 ARG A N 1
ATOM 850 C CA . ARG A 1 110 ? -2.205 4.526 16.347 1.00 94.19 110 ARG A CA 1
ATOM 851 C C . ARG A 1 110 ? -2.634 5.994 16.274 1.00 94.19 110 ARG A C 1
ATOM 853 O O . ARG A 1 110 ? -3.050 6.541 17.290 1.00 94.19 110 ARG A O 1
ATOM 860 N N . LEU A 1 111 ? -2.502 6.630 15.110 1.00 94.62 111 LEU A N 1
ATOM 861 C CA . LEU A 1 111 ? -2.901 8.024 14.889 1.00 94.62 111 LEU A CA 1
ATOM 862 C C . LEU A 1 111 ? -4.369 8.155 14.462 1.00 94.62 111 LEU A C 1
ATOM 864 O O . LEU A 1 111 ? -4.971 9.212 14.635 1.00 94.62 111 LEU A O 1
ATOM 868 N N . MET A 1 112 ? -4.942 7.098 13.890 1.00 94.81 112 MET A N 1
ATOM 869 C CA . MET A 1 112 ? -6.336 7.057 13.454 1.00 94.81 112 MET A CA 1
ATOM 870 C C . MET A 1 112 ? -7.282 6.907 14.655 1.00 94.81 112 MET A C 1
ATOM 872 O O . MET A 1 112 ? -6.882 6.291 15.634 1.00 94.81 112 MET A O 1
ATOM 876 N N . PRO A 1 113 ? -8.534 7.400 14.620 1.00 94.38 113 PRO A N 1
ATOM 877 C CA . PRO A 1 113 ? -9.526 7.159 15.676 1.00 94.38 113 PRO A CA 1
ATOM 878 C C . PRO A 1 113 ? -10.001 5.695 15.713 1.00 94.38 113 PRO A C 1
ATOM 880 O O . PRO A 1 113 ? -9.820 4.947 14.755 1.00 94.38 113 PRO A O 1
ATOM 883 N N . GLU A 1 114 ? -10.594 5.262 16.825 1.00 94.31 114 GLU A N 1
ATOM 884 C CA . GLU A 1 114 ? -11.136 3.899 16.957 1.00 94.31 114 GLU A CA 1
ATOM 885 C C . GLU A 1 114 ? -12.233 3.639 15.916 1.00 94.31 114 GLU A C 1
ATOM 887 O O . GLU A 1 114 ? -12.971 4.556 15.558 1.00 94.31 114 GLU A O 1
ATOM 892 N N . ASN A 1 115 ? -12.353 2.393 15.443 1.00 95.06 115 ASN A N 1
ATOM 893 C CA . ASN A 1 115 ? -13.340 1.987 14.434 1.00 95.06 115 ASN A CA 1
ATOM 894 C C . ASN A 1 115 ? -13.267 2.791 13.127 1.00 95.06 115 ASN A C 1
ATOM 896 O O . ASN A 1 115 ? -14.291 3.086 12.513 1.00 95.06 115 ASN A O 1
ATOM 900 N N . SER A 1 116 ? -12.060 3.153 12.691 1.00 95.69 116 SER A N 1
ATOM 901 C CA . SER A 1 116 ? -11.852 3.899 11.449 1.00 95.69 116 SER A CA 1
ATOM 902 C C . SER A 1 116 ? -11.057 3.104 10.421 1.00 95.69 116 SER A C 1
ATOM 904 O O . SER A 1 116 ? -10.364 2.137 10.741 1.00 95.69 116 SER A O 1
ATOM 906 N N . VAL A 1 117 ? -11.185 3.516 9.161 1.00 97.25 117 VAL A N 1
ATOM 907 C CA . VAL A 1 117 ? -10.573 2.859 8.007 1.00 97.25 117 VAL A CA 1
ATOM 908 C C . VAL A 1 117 ? -9.782 3.889 7.210 1.00 97.25 117 VAL A C 1
ATOM 910 O O . VAL A 1 117 ? -10.299 4.959 6.893 1.00 97.25 117 VAL A O 1
ATOM 913 N N . ALA A 1 118 ? -8.545 3.552 6.857 1.00 97.69 118 ALA A N 1
ATOM 914 C CA . ALA A 1 118 ? -7.762 4.269 5.863 1.00 97.69 118 ALA A CA 1
ATOM 915 C C . ALA A 1 118 ? -7.788 3.482 4.550 1.00 97.69 118 ALA A C 1
ATOM 917 O O . ALA A 1 118 ? -7.463 2.293 4.522 1.00 97.69 118 ALA A O 1
ATOM 918 N N . ILE A 1 119 ? -8.178 4.154 3.468 1.00 98.12 119 ILE A N 1
ATOM 919 C CA . ILE A 1 119 ? -8.234 3.588 2.120 1.00 98.12 119 ILE A CA 1
ATOM 920 C C . ILE A 1 119 ? -7.174 4.295 1.285 1.00 98.12 119 ILE A C 1
ATOM 922 O O . ILE A 1 119 ? -7.192 5.521 1.174 1.00 98.12 119 ILE A O 1
ATOM 926 N N . LEU A 1 120 ? -6.255 3.524 0.711 1.00 97.88 120 LEU A N 1
ATOM 927 C CA . LEU A 1 120 ? -5.223 4.024 -0.189 1.00 97.88 120 LEU A CA 1
ATOM 928 C C . LEU A 1 120 ? -5.359 3.347 -1.543 1.00 97.88 120 LEU A C 1
ATOM 930 O O . LEU A 1 120 ? -5.462 2.125 -1.633 1.00 97.88 120 LEU A O 1
ATOM 934 N N . THR A 1 121 ? -5.319 4.143 -2.599 1.00 97.75 121 THR A N 1
ATOM 935 C CA . THR A 1 121 ? -5.391 3.665 -3.978 1.00 97.75 121 THR A CA 1
ATOM 936 C C . THR A 1 121 ? -4.001 3.659 -4.600 1.00 97.75 121 THR A C 1
ATOM 938 O O . THR A 1 121 ? -3.209 4.573 -4.361 1.00 97.75 121 THR A O 1
ATOM 941 N N . ALA A 1 122 ? -3.713 2.655 -5.424 1.00 97.38 122 ALA A N 1
ATOM 942 C CA . ALA A 1 122 ? -2.539 2.669 -6.283 1.00 97.38 122 ALA A CA 1
ATOM 943 C C . ALA A 1 122 ? -2.610 3.837 -7.283 1.00 97.38 122 ALA A C 1
ATOM 945 O O . ALA A 1 122 ? -3.684 4.355 -7.597 1.00 97.38 122 ALA A O 1
ATOM 946 N N . ALA A 1 123 ? -1.456 4.244 -7.802 1.00 96.94 123 ALA A N 1
ATOM 947 C CA . ALA A 1 123 ? -1.380 5.225 -8.868 1.00 96.94 123 ALA A CA 1
ATOM 948 C C . ALA A 1 123 ? -1.992 4.669 -10.155 1.00 96.94 123 ALA A C 1
ATOM 950 O O . ALA A 1 123 ? -1.824 3.494 -10.490 1.00 96.94 123 ALA A O 1
ATOM 951 N N . GLU A 1 124 ? -2.642 5.555 -10.900 1.00 94.62 124 GLU A N 1
ATOM 952 C CA . GLU A 1 124 ? -3.157 5.270 -12.233 1.00 94.62 124 GLU A CA 1
ATOM 953 C C . GLU A 1 124 ? -2.029 5.210 -13.271 1.00 94.62 124 GLU A C 1
ATOM 955 O O . GLU A 1 124 ? -0.994 5.882 -13.156 1.00 94.62 124 GLU A O 1
ATOM 960 N N . LEU A 1 125 ? -2.247 4.431 -14.331 1.00 94.00 125 LEU A N 1
ATOM 961 C CA . LEU A 1 125 ? -1.346 4.384 -15.476 1.00 94.00 125 LEU A CA 1
ATOM 962 C C . LEU A 1 125 ? -1.466 5.678 -16.295 1.00 94.00 125 LEU A C 1
ATOM 964 O O . LEU A 1 125 ? -2.541 6.036 -16.772 1.00 94.00 125 LEU A O 1
ATOM 968 N N . LYS A 1 126 ? -0.343 6.380 -16.485 1.00 94.38 126 LYS A N 1
ATOM 969 C CA . LYS A 1 126 ? -0.299 7.639 -17.242 1.00 94.38 126 LYS A CA 1
ATOM 970 C C . LYS A 1 126 ? 0.114 7.402 -18.689 1.00 94.38 126 LYS A C 1
ATOM 972 O O . LYS A 1 126 ? 1.144 6.784 -18.957 1.00 94.38 126 LYS A O 1
ATOM 977 N N . TYR A 1 127 ? -0.640 7.984 -19.615 1.00 94.88 127 TYR A N 1
ATOM 978 C CA . TYR A 1 127 ? -0.401 7.872 -21.051 1.00 94.88 127 TYR A CA 1
ATOM 979 C C . TYR A 1 127 ? 0.276 9.123 -21.604 1.00 94.88 127 TYR A C 1
ATOM 981 O O . TYR A 1 127 ? -0.069 10.245 -21.237 1.00 94.88 127 TYR A O 1
ATOM 989 N N . ARG A 1 128 ? 1.241 8.919 -22.504 1.00 93.62 128 ARG A N 1
ATOM 990 C CA . ARG A 1 128 ? 1.878 9.995 -23.270 1.00 93.62 128 ARG A CA 1
ATOM 991 C C . ARG A 1 128 ? 1.082 10.304 -24.535 1.00 93.62 128 ARG A C 1
ATOM 993 O O . ARG A 1 128 ? 0.804 11.465 -24.810 1.00 93.62 128 ARG A O 1
ATOM 1000 N N . SER A 1 129 ? 0.727 9.270 -25.294 1.00 94.00 129 SER A N 1
ATOM 1001 C CA . SER A 1 129 ? -0.115 9.357 -26.493 1.00 94.00 129 SER A CA 1
ATOM 1002 C C . SER A 1 129 ? -0.582 7.965 -26.917 1.00 94.00 129 SER A C 1
ATOM 1004 O O . SER A 1 129 ? 0.213 7.029 -26.919 1.00 94.00 129 SER A O 1
ATOM 1006 N N . GLY A 1 130 ? -1.851 7.818 -27.312 1.00 91.69 130 GLY A N 1
ATOM 1007 C CA . GLY A 1 130 ? -2.398 6.547 -27.806 1.00 91.69 130 GLY A CA 1
ATOM 1008 C C . GLY A 1 130 ? -2.031 5.352 -26.914 1.00 91.69 130 GLY A C 1
ATOM 1009 O O . GLY A 1 130 ? -2.399 5.313 -25.745 1.00 91.69 130 GLY A O 1
ATOM 1010 N N . ALA A 1 131 ? -1.268 4.403 -27.466 1.00 90.56 131 ALA A N 1
ATOM 1011 C CA . ALA A 1 131 ? -0.806 3.193 -26.777 1.00 90.56 131 ALA A CA 1
ATOM 1012 C C . ALA A 1 131 ? 0.525 3.350 -26.001 1.00 90.56 131 ALA A C 1
ATOM 1014 O O . ALA A 1 131 ? 1.004 2.385 -25.408 1.00 90.56 131 ALA A O 1
ATOM 1015 N N . VAL A 1 132 ? 1.150 4.532 -26.002 1.00 92.50 132 VAL A N 1
ATOM 1016 C CA . VAL A 1 132 ? 2.437 4.783 -25.335 1.00 92.50 132 VAL A CA 1
ATOM 1017 C C . VAL A 1 132 ? 2.196 5.275 -23.910 1.00 92.50 132 VAL A C 1
ATOM 1019 O O . VAL A 1 132 ? 1.682 6.378 -23.699 1.00 92.50 132 VAL A O 1
ATOM 1022 N N . PHE A 1 133 ? 2.609 4.475 -22.930 1.00 94.00 133 PHE A N 1
ATOM 1023 C CA . PHE A 1 133 ? 2.556 4.815 -21.509 1.00 94.00 133 PHE A CA 1
ATOM 1024 C C . PHE A 1 133 ? 3.881 5.404 -21.012 1.00 94.00 133 PHE A C 1
ATOM 1026 O O . PHE A 1 133 ? 4.960 5.106 -21.527 1.00 94.00 133 PHE A O 1
ATOM 1033 N N . TYR A 1 134 ? 3.795 6.264 -19.999 1.00 95.62 134 TYR A N 1
ATOM 1034 C CA . TYR A 1 134 ? 4.961 6.647 -19.210 1.00 95.62 134 TYR A CA 1
ATOM 1035 C C . TYR A 1 134 ? 5.382 5.489 -18.299 1.00 95.62 134 TYR A C 1
ATOM 1037 O O . TYR A 1 134 ? 4.527 4.686 -17.918 1.00 95.62 134 TYR A O 1
ATOM 1045 N N . PRO A 1 135 ? 6.663 5.415 -17.890 1.00 94.44 135 PRO A N 1
ATOM 1046 C CA . PRO A 1 135 ? 7.084 4.475 -16.860 1.00 94.44 135 PRO A CA 1
ATOM 1047 C C . PRO A 1 135 ? 6.184 4.587 -15.630 1.00 94.44 135 PRO A C 1
ATOM 1049 O O . PRO A 1 135 ? 5.941 5.690 -15.129 1.00 94.44 135 PRO A O 1
ATOM 1052 N N . TYR A 1 136 ? 5.672 3.446 -15.170 1.00 94.50 136 TYR A N 1
ATOM 1053 C CA . TYR A 1 136 ? 4.773 3.415 -14.029 1.00 94.50 136 TYR A CA 1
ATOM 1054 C C . TYR A 1 136 ? 5.495 3.912 -12.777 1.00 94.50 136 TYR A C 1
ATOM 1056 O O . TYR A 1 136 ? 6.610 3.490 -12.466 1.00 94.50 136 TYR A O 1
ATOM 1064 N N . ARG A 1 137 ? 4.844 4.822 -12.055 1.00 95.56 137 ARG A N 1
ATOM 1065 C CA . ARG A 1 137 ? 5.314 5.319 -10.767 1.00 95.56 137 ARG A CA 1
ATOM 1066 C C . ARG A 1 137 ? 4.168 5.214 -9.778 1.00 95.56 137 ARG A C 1
ATOM 1068 O O . ARG A 1 137 ? 3.153 5.882 -9.950 1.00 95.56 137 ARG A O 1
ATOM 1075 N N . GLN A 1 138 ? 4.385 4.420 -8.737 1.00 96.25 138 GLN A N 1
ATOM 1076 C CA . GLN A 1 138 ? 3.419 4.219 -7.668 1.00 96.25 138 GLN A CA 1
ATOM 1077 C C . GLN A 1 138 ? 3.197 5.498 -6.844 1.00 96.25 138 GLN A C 1
ATOM 1079 O O . GLN A 1 138 ? 4.083 6.356 -6.740 1.00 96.25 138 GLN A O 1
ATOM 1084 N N . GLU A 1 139 ? 2.015 5.610 -6.239 1.00 97.31 139 GLU A N 1
ATOM 1085 C CA . GLU A 1 139 ? 1.710 6.648 -5.257 1.00 97.31 139 GLU A CA 1
ATOM 1086 C C . GLU A 1 139 ? 2.599 6.451 -4.017 1.00 97.31 139 GLU A C 1
ATOM 1088 O O . GLU A 1 139 ? 2.792 5.332 -3.537 1.00 97.31 139 GLU A O 1
ATOM 1093 N N . SER A 1 140 ? 3.204 7.533 -3.528 1.00 97.56 140 SER A N 1
ATOM 1094 C CA . SER A 1 140 ? 4.247 7.475 -2.502 1.00 97.56 140 SER A CA 1
ATOM 1095 C C . SER A 1 140 ? 3.747 6.888 -1.179 1.00 97.56 140 SER A C 1
ATOM 1097 O O . SER A 1 140 ? 4.446 6.063 -0.592 1.00 97.56 140 SER A O 1
ATOM 1099 N N . ASN A 1 141 ? 2.560 7.278 -0.702 1.00 97.62 141 ASN A N 1
ATOM 1100 C CA . ASN A 1 141 ? 2.008 6.777 0.560 1.00 97.62 141 ASN A CA 1
ATOM 1101 C C . ASN A 1 141 ? 1.593 5.309 0.433 1.00 97.62 141 ASN A C 1
ATOM 1103 O O . ASN A 1 141 ? 1.895 4.504 1.318 1.00 97.62 141 ASN A O 1
ATOM 1107 N N . PHE A 1 142 ? 0.966 4.944 -0.685 1.00 97.81 142 PHE A N 1
ATOM 1108 C CA . PHE A 1 142 ? 0.630 3.567 -1.013 1.00 97.81 142 PHE A CA 1
ATOM 1109 C C . PHE A 1 142 ? 1.883 2.682 -1.010 1.00 97.81 142 PHE A C 1
ATOM 1111 O O . PHE A 1 142 ? 1.924 1.676 -0.296 1.00 97.81 142 PHE A O 1
ATOM 1118 N N . LEU A 1 143 ? 2.940 3.083 -1.725 1.00 97.06 143 LEU A N 1
ATOM 1119 C CA . LEU A 1 143 ? 4.203 2.341 -1.763 1.00 97.06 143 LEU A CA 1
ATOM 1120 C C . LEU A 1 143 ? 4.871 2.279 -0.382 1.00 97.06 143 LEU A C 1
ATOM 1122 O O . LEU A 1 143 ? 5.393 1.237 0.007 1.00 97.06 143 LEU A O 1
ATOM 1126 N N . TYR A 1 144 ? 4.832 3.372 0.382 1.00 98.00 144 TYR A N 1
ATOM 1127 C CA . TYR A 1 144 ? 5.440 3.450 1.710 1.00 98.00 144 TYR A CA 1
ATOM 1128 C C . TYR A 1 144 ? 4.788 2.502 2.726 1.00 98.00 144 TYR A C 1
ATOM 1130 O O . TYR A 1 144 ? 5.494 1.906 3.546 1.00 98.00 144 TYR A O 1
ATOM 1138 N N . LEU A 1 145 ? 3.462 2.347 2.673 1.00 97.75 145 LEU A N 1
ATOM 1139 C CA . LEU A 1 145 ? 2.699 1.534 3.626 1.00 97.75 145 LEU A CA 1
ATOM 1140 C C . LEU A 1 145 ? 2.559 0.066 3.211 1.00 97.75 145 LEU A C 1
ATOM 1142 O O . LEU A 1 145 ? 2.346 -0.789 4.077 1.00 97.75 145 LEU A O 1
ATOM 1146 N N . THR A 1 146 ? 2.658 -0.233 1.915 1.00 96.69 146 THR A N 1
ATOM 1147 C CA . THR A 1 146 ? 2.397 -1.582 1.382 1.00 96.69 146 THR A CA 1
ATOM 1148 C C . THR A 1 146 ? 3.618 -2.250 0.760 1.00 96.69 146 THR A C 1
ATOM 1150 O O . THR A 1 146 ? 3.721 -3.470 0.828 1.00 96.69 146 THR A O 1
ATOM 1153 N N . GLY A 1 147 ? 4.522 -1.482 0.144 1.00 95.50 147 GLY A N 1
ATOM 1154 C CA . GLY A 1 147 ? 5.596 -2.016 -0.697 1.00 95.50 147 GLY A CA 1
ATOM 1155 C C . GLY A 1 147 ? 5.128 -2.559 -2.048 1.00 95.50 147 GLY A C 1
ATOM 1156 O O . GLY A 1 147 ? 5.940 -3.100 -2.787 1.00 95.50 147 GLY A O 1
ATOM 1157 N N . PHE A 1 148 ? 3.844 -2.415 -2.390 1.00 95.25 148 PHE A N 1
ATOM 1158 C CA . PHE A 1 148 ? 3.259 -2.999 -3.593 1.00 95.25 148 PHE A CA 1
ATOM 1159 C C . PHE A 1 148 ? 3.398 -2.065 -4.803 1.00 95.25 148 PHE A C 1
ATOM 1161 O O . PHE A 1 148 ? 2.942 -0.916 -4.782 1.00 95.25 148 PHE A O 1
ATOM 1168 N N . ALA A 1 149 ? 4.030 -2.557 -5.871 1.00 93.81 149 ALA A N 1
ATOM 1169 C CA . ALA A 1 149 ? 4.417 -1.747 -7.029 1.00 93.81 149 ALA A CA 1
ATOM 1170 C C . ALA A 1 149 ? 3.583 -1.996 -8.303 1.00 93.81 149 ALA A C 1
ATOM 1172 O O . ALA A 1 149 ? 3.961 -1.510 -9.367 1.00 93.81 149 ALA A O 1
ATOM 1173 N N . GLU A 1 150 ? 2.458 -2.715 -8.215 1.00 92.62 150 GLU A N 1
ATOM 1174 C CA . GLU A 1 150 ? 1.554 -2.926 -9.357 1.00 92.62 150 GLU A CA 1
ATOM 1175 C C . GLU A 1 150 ? 0.391 -1.909 -9.366 1.00 92.62 150 GLU A C 1
ATOM 1177 O O . GLU A 1 150 ? 0.025 -1.326 -8.339 1.00 92.62 150 GLU A O 1
ATOM 1182 N N . GLN A 1 151 ? -0.178 -1.691 -10.553 1.00 92.88 151 GLN A N 1
ATOM 1183 C CA . GLN A 1 151 ? -1.341 -0.827 -10.781 1.00 92.88 151 GLN A CA 1
ATOM 1184 C C . GLN A 1 151 ? -2.666 -1.495 -10.379 1.00 92.88 151 GLN A C 1
ATOM 1186 O O . GLN A 1 151 ? -2.722 -2.704 -10.166 1.00 92.88 151 GLN A O 1
ATOM 1191 N N . ASP A 1 152 ? -3.748 -0.707 -10.343 1.00 94.12 152 ASP A N 1
ATOM 1192 C CA . ASP A 1 152 ? -5.123 -1.175 -10.093 1.00 94.12 152 ASP A CA 1
ATOM 1193 C C . ASP A 1 152 ? -5.275 -1.981 -8.796 1.00 94.12 152 ASP A C 1
ATOM 1195 O O . ASP A 1 152 ? -5.879 -3.056 -8.758 1.00 94.12 152 ASP A O 1
ATOM 1199 N N . ALA A 1 153 ? -4.708 -1.439 -7.719 1.00 95.69 153 ALA A N 1
ATOM 1200 C CA . ALA A 1 153 ? -4.782 -2.011 -6.387 1.00 95.69 153 ALA A CA 1
ATOM 1201 C C . ALA A 1 153 ? -5.316 -1.008 -5.363 1.00 95.69 153 ALA A C 1
ATOM 1203 O O . ALA A 1 153 ? -5.162 0.209 -5.504 1.00 95.69 153 ALA A O 1
ATOM 1204 N N . VAL A 1 154 ? -5.939 -1.534 -4.310 1.00 97.81 154 VAL A N 1
ATOM 1205 C CA . VAL A 1 154 ? -6.467 -0.746 -3.194 1.00 97.81 154 VAL A CA 1
ATOM 1206 C C . VAL A 1 154 ? -6.066 -1.403 -1.885 1.00 97.81 154 VAL A C 1
ATOM 1208 O O . VAL A 1 154 ? -6.313 -2.588 -1.661 1.00 97.81 154 VAL A O 1
ATOM 1211 N N . ALA A 1 155 ? -5.460 -0.616 -1.009 1.00 98.06 155 ALA A N 1
ATOM 1212 C CA . ALA A 1 155 ? -5.083 -1.006 0.334 1.00 98.06 155 ALA A CA 1
ATOM 1213 C C . ALA A 1 155 ? -6.098 -0.456 1.334 1.00 98.06 155 ALA A C 1
ATOM 1215 O O . ALA A 1 155 ? -6.418 0.734 1.325 1.00 98.06 155 ALA A O 1
ATOM 1216 N N . VAL A 1 156 ? -6.577 -1.326 2.215 1.00 98.31 156 VAL A N 1
ATOM 1217 C CA . VAL A 1 156 ? -7.514 -0.990 3.283 1.00 98.31 156 VAL A CA 1
ATOM 1218 C C . VAL A 1 156 ? -6.858 -1.334 4.610 1.00 98.31 156 VAL A C 1
ATOM 1220 O O . VAL A 1 156 ? -6.497 -2.486 4.856 1.00 98.31 156 VAL A O 1
ATOM 1223 N N . ILE A 1 157 ? -6.685 -0.322 5.455 1.00 97.81 157 ILE A N 1
ATOM 1224 C CA . ILE A 1 157 ? -6.150 -0.459 6.809 1.00 97.81 157 ILE A CA 1
ATOM 1225 C C . ILE A 1 157 ? -7.285 -0.140 7.771 1.00 97.81 157 ILE A C 1
ATOM 1227 O O . ILE A 1 157 ? -7.757 0.997 7.821 1.00 97.81 157 ILE A O 1
ATOM 1231 N N . TYR A 1 158 ? -7.729 -1.140 8.522 1.00 97.00 158 TYR A N 1
ATOM 1232 C CA . TYR A 1 158 ? -8.812 -1.003 9.485 1.00 97.00 158 TYR A CA 1
ATOM 1233 C C . TYR A 1 158 ? -8.268 -0.997 10.915 1.00 97.00 158 TYR A C 1
ATOM 1235 O O . TYR A 1 158 ? -7.433 -1.828 11.288 1.00 97.00 158 TYR A O 1
ATOM 1243 N N . ARG A 1 159 ? -8.753 -0.044 11.721 1.00 95.75 159 ARG A N 1
ATOM 1244 C CA . ARG A 1 159 ? -8.535 0.013 13.167 1.00 95.75 159 ARG A CA 1
ATOM 1245 C C . ARG A 1 159 ? -9.784 -0.522 13.889 1.00 95.75 159 ARG A C 1
ATOM 1247 O O . ARG A 1 159 ? -10.740 0.240 14.042 1.00 95.75 159 ARG A O 1
ATOM 1254 N N . PRO A 1 160 ? -9.778 -1.782 14.371 1.00 90.75 160 PRO A N 1
ATOM 1255 C CA . PRO A 1 160 ? -10.976 -2.443 14.894 1.00 90.75 160 PRO A CA 1
ATOM 1256 C C . PRO A 1 160 ? -11.409 -2.030 16.303 1.00 90.75 160 PRO A C 1
ATOM 1258 O O . PRO A 1 160 ? -12.543 -2.298 16.680 1.00 90.75 160 PRO A O 1
ATOM 1261 N N . GLY A 1 161 ? -10.544 -1.424 17.121 1.00 86.19 161 GLY A N 1
ATOM 1262 C CA . GLY A 1 161 ? -10.903 -1.187 18.519 1.00 86.19 161 GLY A CA 1
ATOM 1263 C C . GLY A 1 161 ? -9.933 -0.323 19.324 1.00 86.19 161 GLY A C 1
ATOM 1264 O O . GLY A 1 161 ? -9.033 0.306 18.754 1.00 86.19 161 GLY A O 1
ATOM 1265 N N . PRO A 1 162 ? -10.126 -0.284 20.657 1.00 82.38 162 PRO A N 1
ATOM 1266 C CA . PRO A 1 162 ? -9.351 0.564 21.558 1.00 82.38 162 PRO A CA 1
ATOM 1267 C C . PRO A 1 162 ? -7.920 0.070 21.753 1.00 82.38 162 PRO A C 1
ATOM 1269 O O . PRO A 1 162 ? -7.053 0.862 22.113 1.00 82.38 162 PRO A O 1
ATOM 1272 N N . ASP A 1 163 ? -7.655 -1.214 21.494 1.00 84.38 163 ASP A N 1
ATOM 1273 C CA . ASP A 1 163 ? -6.311 -1.770 21.580 1.00 84.38 163 ASP A CA 1
ATOM 1274 C C . ASP A 1 163 ? -5.392 -1.120 20.524 1.00 84.38 163 ASP A C 1
ATOM 1276 O O . ASP A 1 163 ? -5.643 -1.245 19.321 1.00 84.38 163 ASP A O 1
ATOM 1280 N N . PRO A 1 164 ? -4.326 -0.407 20.935 1.00 76.06 164 PRO A N 1
ATOM 1281 C CA . PRO A 1 164 ? -3.391 0.223 20.007 1.00 76.06 164 PRO A CA 1
ATOM 1282 C C . PRO A 1 164 ? -2.380 -0.764 19.399 1.00 76.06 164 PRO A C 1
ATOM 1284 O O . PRO A 1 164 ? -1.475 -0.330 18.675 1.00 76.06 164 PRO A O 1
ATOM 1287 N N . ALA A 1 165 ? -2.454 -2.056 19.744 1.00 77.69 165 ALA A N 1
ATOM 1288 C CA . ALA A 1 165 ? -1.466 -3.059 19.355 1.00 77.69 165 ALA A CA 1
ATOM 1289 C C . ALA A 1 165 ? -1.664 -3.649 17.949 1.00 77.69 165 ALA A C 1
ATOM 1291 O O . ALA A 1 165 ? -0.718 -4.235 17.419 1.00 77.69 165 ALA A O 1
ATOM 1292 N N . GLY A 1 166 ? -2.840 -3.485 17.335 1.00 87.00 166 GLY A N 1
ATOM 1293 C CA . GLY A 1 166 ? -3.170 -4.159 16.080 1.00 87.00 166 GLY A CA 1
ATOM 1294 C C . GLY A 1 166 ? -3.884 -3.292 15.049 1.00 87.00 166 GLY A C 1
ATOM 1295 O O . GLY A 1 166 ? -4.572 -2.322 15.367 1.00 87.00 166 GLY A O 1
ATOM 1296 N N . HIS A 1 167 ? -3.737 -3.700 13.793 1.00 94.31 167 HIS A N 1
ATOM 1297 C CA . HIS A 1 167 ? -4.514 -3.231 12.652 1.00 94.31 167 HIS A CA 1
ATOM 1298 C C . HIS A 1 167 ? -4.815 -4.417 11.741 1.00 94.31 167 HIS A C 1
ATOM 1300 O O . HIS A 1 167 ? -4.024 -5.358 11.646 1.00 94.31 167 HIS A O 1
ATOM 1306 N N . GLU A 1 168 ? -5.937 -4.355 11.042 1.00 95.50 168 GLU A N 1
ATOM 1307 C CA . GLU A 1 168 ? -6.261 -5.305 9.984 1.00 95.50 168 GLU A CA 1
ATOM 1308 C C . GLU A 1 168 ? -5.870 -4.696 8.634 1.00 95.50 168 GLU A C 1
ATOM 1310 O O . GLU A 1 168 ? -6.059 -3.499 8.399 1.00 95.50 168 GLU A O 1
ATOM 1315 N N . PHE A 1 169 ? -5.255 -5.497 7.764 1.00 97.00 169 PHE A N 1
ATOM 1316 C CA . PHE A 1 169 ? -4.767 -5.050 6.463 1.00 97.00 169 PHE A CA 1
ATOM 1317 C C . PHE A 1 169 ? -5.325 -5.936 5.355 1.00 97.00 169 PHE A C 1
ATOM 1319 O O . PHE A 1 169 ? -5.049 -7.134 5.319 1.00 97.00 169 PHE A O 1
ATOM 1326 N N . HIS A 1 170 ? -6.044 -5.319 4.421 1.00 97.31 170 HIS A N 1
ATOM 1327 C CA . HIS A 1 170 ? -6.504 -5.961 3.196 1.00 97.31 170 HIS A CA 1
ATOM 1328 C C . HIS A 1 170 ? -5.879 -5.268 1.991 1.00 97.31 170 HIS A C 1
ATOM 1330 O O . HIS A 1 170 ? -5.866 -4.039 1.909 1.00 97.31 170 HIS A O 1
ATOM 1336 N N . LEU A 1 171 ? -5.398 -6.061 1.038 1.00 96.38 171 LEU A N 1
ATOM 1337 C CA . LEU A 1 171 ? -4.904 -5.578 -0.243 1.00 96.38 171 LEU A CA 1
ATOM 1338 C C . LEU A 1 171 ? -5.730 -6.224 -1.350 1.00 96.38 171 LEU A C 1
ATOM 1340 O O . LEU A 1 171 ? -5.676 -7.436 -1.553 1.00 96.38 171 LEU A O 1
ATOM 1344 N N . TYR A 1 172 ? -6.503 -5.405 -2.048 1.00 96.25 172 TYR A N 1
ATOM 1345 C CA . TYR A 1 172 ? -7.260 -5.816 -3.218 1.00 96.25 172 TYR A CA 1
ATOM 1346 C C . TYR A 1 172 ? -6.404 -5.572 -4.451 1.00 96.25 172 TYR A C 1
ATOM 1348 O O . TYR A 1 172 ? -5.917 -4.460 -4.658 1.00 96.25 172 TYR A O 1
ATOM 1356 N N . VAL A 1 173 ? -6.220 -6.617 -5.251 1.00 93.12 173 VAL A N 1
ATOM 1357 C CA . VAL A 1 173 ? -5.410 -6.599 -6.471 1.00 93.12 173 VAL A CA 1
ATOM 1358 C C . VAL A 1 173 ? -6.202 -7.184 -7.628 1.00 93.12 173 VAL A C 1
ATOM 1360 O O . VAL A 1 173 ? -7.159 -7.940 -7.432 1.00 93.12 173 VAL A O 1
ATOM 1363 N N . ARG A 1 174 ? -5.784 -6.849 -8.846 1.00 89.75 174 ARG A N 1
ATOM 1364 C CA . ARG A 1 174 ? -6.316 -7.461 -10.060 1.00 89.75 174 ARG A CA 1
ATOM 1365 C C . ARG A 1 174 ? -6.081 -8.987 -10.039 1.00 89.75 174 ARG A C 1
ATOM 1367 O O . ARG A 1 174 ? -4.994 -9.417 -9.649 1.00 89.75 174 ARG A O 1
ATOM 1374 N N . PRO A 1 175 ? -7.062 -9.807 -10.466 1.00 87.50 175 PRO A N 1
ATOM 1375 C CA . PRO A 1 175 ? -6.846 -11.239 -10.647 1.00 87.50 175 PRO A CA 1
ATOM 1376 C C . PRO A 1 175 ? -5.759 -11.505 -11.697 1.00 87.50 175 PRO A C 1
ATOM 1378 O O . PRO A 1 175 ? -5.582 -10.716 -12.629 1.00 87.50 175 PRO A O 1
ATOM 1381 N N . LYS A 1 176 ? -5.050 -12.619 -11.523 1.00 74.25 176 LYS A N 1
ATOM 1382 C CA . LYS A 1 176 ? -4.002 -13.101 -12.425 1.00 74.25 176 LYS A CA 1
ATOM 1383 C C . LYS A 1 176 ? -4.504 -14.237 -13.293 1.00 74.25 176 LYS A C 1
ATOM 1385 O O . LYS A 1 176 ? -5.310 -15.038 -12.770 1.00 74.25 176 LYS A O 1
#

Secondary structure (DSSP, 8-state):
--------------------------------PPPPPPPP-----------------------------GGGS--SS--TTT-TTTS-TTEEETTEEHHHHHHHHHHHHHHSPTTEEEEEEPPPPPEEETTEEPPP---HHHHHHH----SS-EEEEEE-SS-TT--EEEEE----

pLDDT: mean 75.96, std 21.37, range [36.38, 98.31]

Foldseek 3Di:
DDDDDDDDDDDDDDDDDDDDDDDDDDDDDDDDDDDDDDDDDDDDDDDPDDDDPDPPPPPPPVPPDPPDPPCPDDDPDDDCSPCVVQDPPQCLHRPHGPVNLQVVLLVVLLVDDAFDKDKDFWDDWAAPDDPHTDPQDTDPVCCSNPVDRDHDKMKMWGRHGDDSPDIDIDIDDDDD

InterPro domains:
  IPR007865 Aminopeptidase P, N-terminal [PF05195] (101-176)
  IPR007865 Aminopeptidase P, N-terminal [SM01011] (96-176)
  IPR029149 Creatinase/Aminopeptidase P/Spt16, N-terminal [G3DSA:3.40.350.10] (95-176)
  IPR029149 Creatinase/Aminopeptidase P/Spt16, N-terminal [SSF53092] (95-176)
  IPR052433 Xaa-Pro dipeptidase-like [PTHR43226] (73-174)

Sequence (176 aa):
MSSRASFRLGRPALRRWQQANAATNSLPVRGRLPQAQPPSTYPARLLPQCTSSTPQNISSSRGYATAVSASELQFGQPVHETHPHILEAGELTRGITAQEYYERRLKLARLMPENSVAILTAAELKYRSGAVFYPYRQESNFLYLTGFAEQDAVAVIYRPGPDPAGHEFHLYVRPK

Organism: Magnaporthiopsis poae (strain ATCC 64411 / 73-15) (NCBI:txid644358)